Protein AF-A0A859FE81-F1 (afdb_monomer_lite)

Organism: NCBI:txid2592382

pLDDT: mean 85.79, std 12.82, range [39.41, 97.81]

Radius of gyration: 13.93 Å; chains: 1; bounding box: 31×35×35 Å

Foldseek 3Di:
DDDDDWDAQKDWQFPLNCVVLPVCLLVPDPFPDWDDDPGTIMTGNDDDSPDVSRVDCVSRVVNCVSSPVLQTDDVVVCVVPVPDDRRGDDRDDD

Structure (mmCIF, N/CA/C/O backbone):
data_AF-A0A859FE81-F1
#
_entry.id   AF-A0A859FE81-F1
#
loop_
_atom_site.group_PDB
_atom_site.id
_atom_site.type_symbol
_atom_site.label_atom_id
_atom_site.label_alt_id
_atom_site.label_comp_id
_atom_site.label_asym_id
_atom_site.label_entity_id
_atom_site.label_seq_id
_atom_site.pdbx_PDB_ins_code
_atom_site.Cartn_x
_atom_site.Cartn_y
_atom_site.Cartn_z
_atom_site.occupancy
_atom_site.B_iso_or_equiv
_atom_site.auth_seq_id
_atom_site.auth_comp_id
_atom_site.auth_asym_id
_atom_site.auth_atom_id
_atom_site.pdbx_PDB_model_num
ATOM 1 N N . MET A 1 1 ? 4.027 12.387 -18.002 1.00 39.41 1 MET A N 1
ATOM 2 C CA . MET A 1 1 ? 3.661 12.114 -16.596 1.00 39.41 1 MET A CA 1
ATOM 3 C C . MET A 1 1 ? 3.179 10.677 -16.547 1.00 39.41 1 MET A C 1
ATOM 5 O O . MET A 1 1 ? 2.087 10.407 -17.019 1.00 39.41 1 MET A O 1
ATOM 9 N N . THR A 1 2 ? 4.005 9.747 -16.087 1.00 41.38 2 THR A N 1
ATOM 10 C CA . THR A 1 2 ? 3.642 8.323 -16.027 1.00 41.38 2 THR A CA 1
ATOM 11 C C . THR A 1 2 ? 3.917 7.875 -14.605 1.00 41.38 2 THR A C 1
ATOM 13 O O . THR A 1 2 ? 5.067 7.641 -14.249 1.00 41.38 2 THR A O 1
ATOM 16 N N . ARG A 1 3 ? 2.887 7.863 -13.753 1.00 54.75 3 ARG A N 1
ATOM 17 C CA . ARG A 1 3 ? 3.015 7.387 -12.372 1.00 54.75 3 ARG A CA 1
ATOM 18 C C . ARG A 1 3 ? 2.115 6.172 -12.162 1.00 54.75 3 ARG A C 1
ATOM 20 O O . ARG A 1 3 ? 0.903 6.297 -12.255 1.00 54.75 3 ARG A O 1
ATOM 27 N N . LEU A 1 4 ? 2.761 5.034 -11.910 1.00 54.03 4 LEU A N 1
ATOM 28 C CA . LEU A 1 4 ? 2.349 3.759 -11.286 1.00 54.03 4 LEU A CA 1
ATOM 29 C C . LEU A 1 4 ? 3.520 2.786 -11.576 1.00 54.03 4 LEU A C 1
ATOM 31 O O . LEU A 1 4 ? 4.034 2.872 -12.691 1.00 54.03 4 LEU A O 1
ATOM 35 N N . PRO A 1 5 ? 3.982 1.877 -10.684 1.00 57.75 5 PRO A N 1
ATOM 36 C CA . PRO A 1 5 ? 3.386 1.372 -9.440 1.00 57.75 5 PRO A CA 1
ATOM 37 C C . PRO A 1 5 ? 4.189 1.732 -8.171 1.00 57.75 5 PRO A C 1
ATOM 39 O O . PRO A 1 5 ? 5.423 1.713 -8.149 1.00 57.75 5 PRO A O 1
ATOM 42 N N . GLY A 1 6 ? 3.484 1.974 -7.070 1.00 74.50 6 GLY A N 1
ATOM 43 C CA . GLY A 1 6 ? 4.088 2.328 -5.789 1.00 74.50 6 GLY A CA 1
ATOM 44 C C . GLY A 1 6 ? 3.104 2.220 -4.635 1.00 74.50 6 GLY A C 1
ATOM 45 O O . GLY A 1 6 ? 1.973 1.774 -4.819 1.00 74.50 6 GLY A O 1
ATOM 46 N N . VAL A 1 7 ? 3.562 2.626 -3.456 1.00 86.94 7 VAL A N 1
ATOM 47 C CA . VAL A 1 7 ? 2.705 2.880 -2.297 1.00 86.94 7 VAL A CA 1
ATOM 48 C C . VAL A 1 7 ? 2.361 4.366 -2.327 1.00 86.94 7 VAL A C 1
ATOM 50 O O . VAL A 1 7 ? 3.248 5.207 -2.433 1.00 86.94 7 VAL A O 1
ATOM 53 N N . PHE A 1 8 ? 1.076 4.689 -2.279 1.00 89.94 8 PHE A N 1
ATOM 54 C CA . PHE A 1 8 ? 0.571 6.055 -2.373 1.00 89.94 8 PHE A CA 1
ATOM 55 C C . PHE A 1 8 ? 0.263 6.629 -0.992 1.00 89.94 8 PHE A C 1
ATOM 57 O O . PHE A 1 8 ? 0.382 5.937 0.016 1.00 89.94 8 PHE A O 1
ATOM 64 N N . TRP A 1 9 ? -0.168 7.893 -0.943 1.00 91.88 9 TRP A N 1
ATOM 65 C CA . TRP A 1 9 ? -0.642 8.510 0.298 1.00 91.88 9 TRP A CA 1
ATOM 66 C C . TRP A 1 9 ? -1.713 7.663 0.989 1.00 91.88 9 TRP A C 1
ATOM 68 O O . TRP A 1 9 ? -1.606 7.441 2.187 1.00 91.88 9 TRP A O 1
ATOM 78 N N . CYS A 1 10 ? -2.694 7.170 0.230 1.00 93.31 10 CYS A N 1
ATOM 79 C CA . CYS A 1 10 ? -3.749 6.282 0.699 1.00 93.31 10 CYS A CA 1
ATOM 80 C C . CYS A 1 10 ? -3.735 5.001 -0.143 1.00 93.31 10 CYS A C 1
ATOM 82 O O . CYS A 1 10 ? -3.696 5.070 -1.375 1.00 93.31 10 CYS A O 1
ATOM 84 N N . ASN A 1 11 ? -3.741 3.841 0.515 1.00 93.75 11 ASN A N 1
ATOM 85 C CA . ASN A 1 11 ? -3.704 2.530 -0.127 1.00 93.75 11 ASN A CA 1
ATOM 86 C C . ASN A 1 11 ? -4.819 1.658 0.427 1.00 93.75 11 ASN A C 1
ATOM 88 O O . ASN A 1 11 ? -4.992 1.565 1.639 1.00 93.75 11 ASN A O 1
ATOM 92 N N . TYR A 1 12 ? -5.522 0.964 -0.460 1.00 95.06 12 TYR A N 1
ATOM 93 C CA . TYR A 1 12 ? -6.479 -0.061 -0.079 1.00 95.06 12 TYR A CA 1
ATOM 94 C C . TYR A 1 12 ? -5.953 -1.437 -0.488 1.00 95.06 12 TYR A C 1
ATOM 96 O O . TYR A 1 12 ? -5.785 -1.735 -1.673 1.00 95.06 12 TYR A O 1
ATOM 104 N N . PHE A 1 13 ? -5.702 -2.284 0.506 1.00 94.19 13 PHE A N 1
ATOM 105 C CA . PHE A 1 13 ? -5.357 -3.686 0.329 1.00 94.19 13 PHE A CA 1
ATOM 106 C C . PHE A 1 13 ? -6.625 -4.518 0.499 1.00 94.19 13 PHE A C 1
ATOM 108 O O . PHE A 1 13 ? -6.990 -4.875 1.614 1.00 94.19 13 PHE A O 1
ATOM 115 N N . GLY A 1 14 ? -7.302 -4.840 -0.603 1.00 93.44 14 GLY A N 1
ATOM 116 C CA . GLY A 1 14 ? -8.400 -5.811 -0.571 1.00 93.44 14 GLY A CA 1
ATOM 117 C C . GLY A 1 14 ? -7.900 -7.212 -0.205 1.00 93.44 14 GLY A C 1
ATOM 118 O O . GLY A 1 14 ? -6.703 -7.495 -0.318 1.00 93.44 14 GLY A O 1
ATOM 119 N N . LYS A 1 15 ? -8.810 -8.117 0.170 1.00 92.81 15 LYS A N 1
ATOM 120 C CA . LYS A 1 15 ? -8.495 -9.473 0.659 1.00 92.81 15 LYS A CA 1
ATOM 121 C C . LYS A 1 15 ? -7.371 -10.189 -0.100 1.00 92.81 15 LYS A C 1
ATOM 123 O O . LYS A 1 15 ? -6.449 -10.699 0.522 1.00 92.81 15 LYS A O 1
ATOM 128 N N . LYS A 1 16 ? -7.390 -10.174 -1.437 1.00 90.75 16 LYS A N 1
ATOM 129 C CA . LYS A 1 16 ? -6.347 -10.811 -2.262 1.00 90.75 16 LYS A CA 1
ATOM 130 C C . LYS A 1 16 ? -4.940 -10.271 -1.971 1.00 90.75 16 LYS A C 1
ATOM 132 O O . LYS A 1 16 ? -3.975 -11.028 -1.952 1.00 90.75 16 LYS A O 1
ATOM 137 N N . TYR A 1 17 ? -4.820 -8.961 -1.780 1.00 91.56 17 TYR A N 1
ATOM 138 C CA . TYR A 1 17 ? -3.554 -8.308 -1.462 1.00 91.56 17 TYR A CA 1
ATOM 139 C C . TYR A 1 17 ? -3.179 -8.473 0.010 1.00 91.56 17 TYR A C 1
ATOM 141 O O . TYR A 1 17 ? -1.995 -8.591 0.302 1.00 91.56 17 TYR A O 1
ATOM 149 N N . VAL A 1 18 ? -4.160 -8.547 0.915 1.00 93.81 18 VAL A N 1
ATOM 150 C CA . VAL A 1 18 ? -3.925 -8.908 2.323 1.00 93.81 18 VAL A CA 1
ATOM 151 C C . VAL A 1 18 ? -3.374 -10.325 2.432 1.00 93.81 18 VAL A C 1
ATOM 153 O O . VAL A 1 18 ? -2.371 -10.529 3.104 1.00 93.81 18 VAL A O 1
ATOM 156 N N . ASP A 1 19 ? -3.962 -11.285 1.719 1.00 92.12 19 ASP A N 1
ATOM 157 C CA . ASP A 1 19 ? -3.493 -12.672 1.688 1.00 92.12 19 ASP A CA 1
ATOM 158 C C . ASP A 1 19 ? -2.091 -12.764 1.039 1.00 92.12 19 ASP A C 1
ATOM 160 O O . ASP A 1 19 ? -1.239 -13.520 1.498 1.00 92.12 19 ASP A O 1
ATOM 164 N N . PHE A 1 20 ? -1.820 -11.956 0.005 1.00 92.69 20 PHE A N 1
ATOM 165 C CA . PHE A 1 20 ? -0.524 -11.916 -0.687 1.00 92.69 20 PHE A CA 1
ATOM 166 C C . PHE A 1 20 ? 0.606 -11.284 0.143 1.00 92.69 20 PHE A C 1
ATOM 168 O O . PHE A 1 20 ? 1.672 -11.883 0.279 1.00 92.69 20 PHE A O 1
ATOM 175 N N . PHE A 1 21 ? 0.400 -10.080 0.687 1.00 93.19 21 PHE A N 1
ATOM 176 C CA . PHE A 1 21 ? 1.405 -9.382 1.499 1.00 93.19 21 PHE A CA 1
ATOM 177 C C . PHE A 1 21 ? 1.469 -9.902 2.938 1.00 93.19 21 PHE A C 1
ATOM 179 O O . PHE A 1 21 ? 2.475 -9.696 3.613 1.00 93.19 21 PHE A O 1
ATOM 186 N N . GLN A 1 22 ? 0.435 -10.623 3.373 1.00 94.81 22 GLN A N 1
ATOM 187 C CA . GLN A 1 22 ? 0.144 -11.021 4.747 1.00 94.81 22 GLN A CA 1
ATOM 188 C C . GLN A 1 22 ? -0.282 -9.834 5.619 1.00 94.81 22 GLN A C 1
ATOM 190 O O . GLN A 1 22 ? 0.382 -8.799 5.697 1.00 94.81 22 GLN A O 1
ATOM 195 N N . GLU A 1 23 ? -1.388 -10.014 6.336 1.00 95.31 23 GLU A N 1
ATOM 196 C CA . GLU A 1 23 ? -1.993 -8.994 7.198 1.00 95.31 23 GLU A CA 1
ATOM 197 C C . GLU A 1 23 ? -1.012 -8.421 8.232 1.00 95.31 23 GLU A C 1
ATOM 199 O O . GLU A 1 23 ? -0.904 -7.203 8.375 1.00 95.31 23 GLU A O 1
ATOM 204 N N . ASN A 1 24 ? -0.243 -9.281 8.905 1.00 96.69 24 ASN A N 1
ATOM 205 C CA . ASN A 1 24 ? 0.746 -8.861 9.903 1.00 96.69 24 ASN A CA 1
ATOM 206 C C . ASN A 1 24 ? 1.884 -8.031 9.291 1.00 96.69 24 ASN A C 1
ATOM 208 O O . ASN A 1 24 ? 2.380 -7.095 9.921 1.00 96.69 24 ASN A O 1
ATOM 212 N N . THR A 1 25 ? 2.286 -8.329 8.054 1.00 96.50 25 THR A N 1
ATOM 213 C CA . THR A 1 25 ? 3.271 -7.519 7.329 1.00 96.50 25 THR A CA 1
ATOM 214 C C . THR A 1 25 ? 2.703 -6.138 7.047 1.00 96.50 25 THR A C 1
ATOM 216 O O . THR A 1 25 ? 3.358 -5.148 7.352 1.00 96.50 25 THR A O 1
ATOM 219 N N . ILE A 1 26 ? 1.469 -6.045 6.539 1.00 96.38 26 ILE A N 1
ATOM 220 C CA . ILE A 1 26 ? 0.832 -4.747 6.279 1.00 96.38 26 ILE A CA 1
ATOM 221 C C . ILE A 1 26 ? 0.749 -3.954 7.586 1.00 96.38 26 ILE A C 1
ATOM 223 O O . ILE A 1 26 ? 1.216 -2.824 7.640 1.00 96.38 26 ILE A O 1
ATOM 227 N N . LYS A 1 27 ? 0.232 -4.548 8.665 1.00 96.75 27 LYS A N 1
ATOM 228 C CA . LYS A 1 27 ? -0.002 -3.859 9.945 1.00 96.75 27 LYS A CA 1
ATOM 229 C C . LYS A 1 27 ? 1.259 -3.460 10.713 1.00 96.75 27 LYS A C 1
ATOM 231 O O . LYS A 1 27 ? 1.179 -2.580 11.560 1.00 96.75 27 LYS A O 1
ATOM 236 N N . SER A 1 28 ? 2.399 -4.101 10.455 1.00 97.31 28 SER A N 1
ATOM 237 C CA . SER A 1 28 ? 3.656 -3.812 11.165 1.00 97.31 28 SER A CA 1
ATOM 238 C C . SER A 1 28 ? 4.416 -2.602 10.621 1.00 97.31 28 SER A C 1
ATOM 240 O O . SER A 1 28 ? 5.352 -2.138 11.270 1.00 97.31 28 SER A O 1
ATOM 242 N N . PHE A 1 29 ? 4.029 -2.071 9.458 1.00 96.44 29 PHE A N 1
ATOM 243 C CA . PHE A 1 29 ? 4.581 -0.810 8.974 1.00 96.44 29 PHE A CA 1
ATOM 244 C C . PHE A 1 29 ? 3.990 0.374 9.767 1.00 96.44 29 PHE A C 1
ATOM 246 O O . PHE A 1 29 ? 2.789 0.363 10.049 1.00 96.44 29 PHE A O 1
ATOM 253 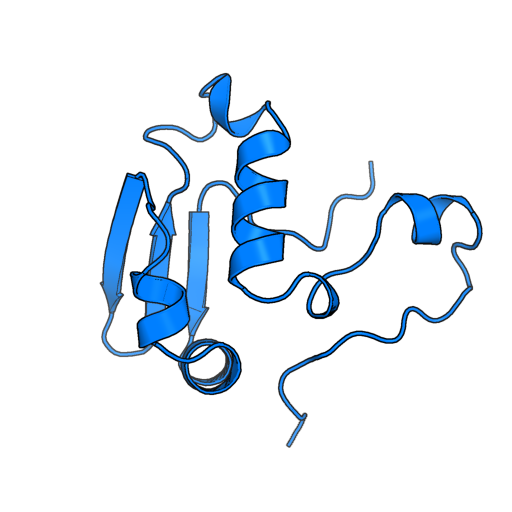N N . PRO A 1 30 ? 4.782 1.408 10.113 1.00 95.00 30 PRO A N 1
ATOM 254 C CA . PRO A 1 30 ? 4.303 2.584 10.840 1.00 95.00 30 PRO A CA 1
ATOM 255 C C . PRO A 1 30 ? 3.492 3.524 9.930 1.00 95.00 30 PRO A C 1
ATOM 257 O O . PRO A 1 30 ? 3.941 4.610 9.568 1.00 95.00 30 PRO A O 1
ATOM 260 N N . TRP A 1 31 ? 2.292 3.099 9.534 1.00 95.19 31 TRP A N 1
ATOM 261 C CA . TRP A 1 31 ? 1.329 3.960 8.847 1.00 95.19 31 TRP A CA 1
ATOM 262 C C . TRP A 1 31 ? 0.913 5.120 9.751 1.00 95.19 31 TRP A C 1
ATOM 264 O O . TRP A 1 31 ? 0.788 4.949 10.963 1.00 95.19 31 TRP A O 1
ATOM 274 N N . PHE A 1 32 ? 0.628 6.279 9.158 1.00 95.62 32 PHE A N 1
ATOM 275 C CA . PHE A 1 32 ? 0.000 7.384 9.883 1.00 95.62 32 PHE A CA 1
ATOM 276 C C . PHE A 1 32 ? -1.361 6.959 10.445 1.00 95.62 32 PHE A C 1
ATOM 278 O O . PHE A 1 32 ? -1.677 7.215 11.603 1.00 95.62 32 PHE A O 1
ATOM 285 N N . GLN A 1 33 ? -2.143 6.259 9.623 1.00 97.25 33 GLN A N 1
ATOM 286 C CA . GLN A 1 33 ? -3.434 5.701 9.999 1.00 97.25 33 GLN A CA 1
ATOM 287 C C . GLN A 1 33 ? -3.644 4.367 9.287 1.00 97.25 33 GLN A C 1
ATOM 289 O O . GLN A 1 33 ? -3.233 4.188 8.137 1.00 97.25 33 GLN A O 1
ATOM 294 N N . LEU A 1 34 ? -4.284 3.429 9.984 1.00 97.81 34 LEU A N 1
ATOM 295 C CA . LEU A 1 34 ? -4.677 2.130 9.455 1.00 97.81 34 LEU A CA 1
ATOM 296 C C . LEU A 1 34 ? -6.094 1.805 9.913 1.00 97.81 34 LEU A C 1
ATOM 298 O O . LEU A 1 34 ? -6.392 1.857 11.105 1.00 97.81 34 LEU A O 1
ATOM 302 N N . GLU A 1 35 ? -6.939 1.404 8.971 1.00 97.75 35 GLU A N 1
ATOM 303 C CA . GLU A 1 35 ? -8.304 0.964 9.238 1.00 97.75 35 GLU A CA 1
ATOM 304 C C . GLU A 1 35 ? -8.519 -0.455 8.719 1.00 97.75 35 GLU A C 1
ATOM 306 O O . GLU A 1 35 ? -8.188 -0.783 7.577 1.00 97.75 35 GLU A O 1
ATOM 311 N N . ASN A 1 36 ? -9.095 -1.302 9.572 1.00 96.62 36 ASN A N 1
ATOM 312 C CA . ASN A 1 36 ? -9.559 -2.622 9.168 1.00 96.62 36 ASN A CA 1
ATOM 313 C C . ASN A 1 36 ? -10.979 -2.492 8.624 1.00 96.62 36 ASN A C 1
ATOM 315 O O . ASN A 1 36 ? -11.876 -2.052 9.341 1.00 96.62 36 ASN A O 1
ATOM 319 N N . LEU A 1 37 ? -11.173 -2.899 7.376 1.00 95.00 37 LEU A N 1
ATOM 320 C CA . LEU A 1 37 ? -12.469 -2.952 6.713 1.00 95.00 37 LEU A CA 1
ATOM 321 C C . LEU A 1 37 ? -12.915 -4.415 6.585 1.00 95.00 37 LEU A C 1
ATOM 323 O O . LEU A 1 37 ? -12.112 -5.337 6.731 1.00 95.00 37 LEU A O 1
ATOM 327 N N . SER A 1 38 ? -14.198 -4.655 6.308 1.00 91.50 38 SER A N 1
ATOM 328 C CA . SER A 1 38 ? -14.740 -6.020 6.190 1.00 91.50 38 SER A CA 1
ATOM 329 C C . SER A 1 38 ? -14.069 -6.858 5.096 1.00 91.50 38 SER A C 1
ATOM 331 O O . SER A 1 38 ? -14.071 -8.084 5.171 1.00 91.50 38 SER A O 1
ATOM 333 N N . ASP A 1 39 ? -13.511 -6.211 4.076 1.00 92.19 39 ASP A N 1
ATOM 334 C CA . ASP A 1 39 ? -12.963 -6.833 2.871 1.00 92.19 39 ASP A CA 1
ATOM 335 C C . ASP A 1 39 ? -11.503 -6.438 2.579 1.00 92.19 39 ASP A C 1
ATOM 337 O O . ASP A 1 39 ? -10.959 -6.803 1.531 1.00 92.19 39 ASP A O 1
ATOM 341 N N . GLY A 1 40 ? -10.838 -5.740 3.507 1.00 95.50 40 GLY A N 1
ATOM 342 C CA . GLY A 1 40 ? -9.476 -5.268 3.299 1.00 95.50 40 GLY A CA 1
ATOM 343 C C . GLY A 1 40 ? -8.932 -4.355 4.393 1.00 95.50 40 GLY A C 1
ATOM 344 O O . GLY A 1 40 ? -9.484 -4.237 5.483 1.00 95.50 40 GLY A O 1
ATOM 345 N N . ILE A 1 41 ? -7.813 -3.705 4.084 1.00 97.62 41 ILE A N 1
ATOM 346 C CA . ILE A 1 41 ? -7.110 -2.782 4.978 1.00 97.62 41 ILE A CA 1
ATOM 347 C C . ILE A 1 41 ? -6.866 -1.475 4.231 1.00 97.62 41 ILE A C 1
AT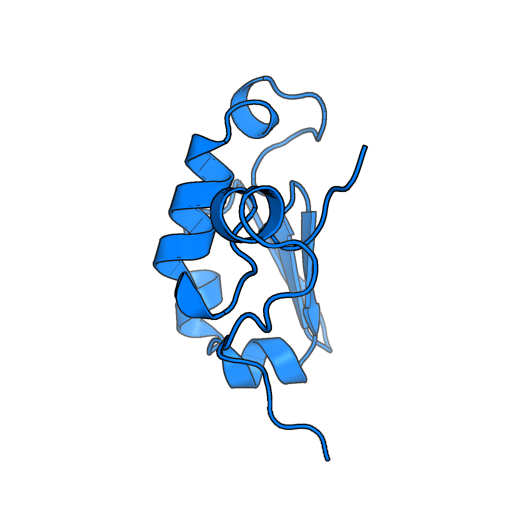OM 349 O O . ILE A 1 41 ? -6.292 -1.484 3.141 1.00 97.62 41 ILE A O 1
ATOM 353 N N . LEU A 1 42 ? -7.277 -0.359 4.825 1.00 97.69 42 LEU A N 1
ATOM 354 C CA . LEU A 1 42 ? -6.983 0.985 4.337 1.00 97.69 42 LEU A CA 1
ATOM 355 C C . LEU A 1 42 ? -5.792 1.546 5.118 1.00 97.69 42 LEU A C 1
ATOM 357 O O . LEU A 1 42 ? -5.784 1.483 6.347 1.00 97.69 42 LEU A O 1
ATOM 361 N N . THR A 1 43 ? -4.782 2.078 4.432 1.00 97.00 43 THR A N 1
ATOM 362 C CA . THR A 1 43 ? -3.593 2.656 5.073 1.00 97.00 43 THR A CA 1
ATOM 363 C C . THR A 1 43 ? -3.263 4.036 4.534 1.00 97.00 43 THR A C 1
ATOM 365 O O . THR A 1 43 ? -3.429 4.304 3.343 1.00 97.00 43 THR A O 1
ATOM 368 N N . PHE A 1 44 ? -2.742 4.893 5.409 1.00 95.75 44 PHE A N 1
ATOM 369 C CA . PHE A 1 44 ? -2.330 6.254 5.087 1.00 95.75 44 PHE A CA 1
ATOM 370 C C . PHE A 1 44 ? -0.861 6.479 5.453 1.00 95.75 44 PHE A C 1
ATOM 372 O O . PHE A 1 44 ? -0.420 6.090 6.534 1.00 95.75 44 PHE A O 1
ATOM 379 N N . LEU A 1 45 ? -0.092 7.113 4.567 1.00 93.25 45 LEU A N 1
ATOM 380 C CA . LEU A 1 45 ? 1.308 7.483 4.824 1.00 93.25 45 LEU A CA 1
ATOM 381 C C . LEU A 1 45 ? 1.447 8.787 5.626 1.00 93.25 45 LEU A C 1
ATOM 383 O O . LEU A 1 45 ? 2.465 8.985 6.282 1.00 93.25 45 LEU A O 1
ATOM 387 N N . SER A 1 46 ? 0.453 9.675 5.569 1.00 92.31 46 SER A N 1
ATOM 388 C CA . SER A 1 46 ? 0.415 10.932 6.327 1.00 92.31 46 SER A CA 1
ATOM 389 C C . SER A 1 46 ? -1.023 11.425 6.508 1.00 92.31 46 SER A C 1
ATOM 391 O O . SER A 1 46 ? -1.958 10.839 5.956 1.00 92.31 46 SER A O 1
ATOM 393 N N . GLU A 1 47 ? -1.184 12.530 7.235 1.00 92.12 47 GLU A N 1
ATOM 394 C CA . GLU A 1 47 ? -2.472 13.176 7.494 1.00 92.12 47 GLU A CA 1
ATOM 395 C C . GLU A 1 47 ? -3.144 13.696 6.216 1.00 92.12 47 GLU A C 1
ATOM 397 O O . GLU A 1 47 ? -4.342 13.505 6.014 1.00 92.12 47 GLU A O 1
ATOM 402 N N . SER A 1 48 ? -2.374 14.311 5.316 1.00 90.06 48 SER A N 1
ATOM 403 C CA . SER A 1 48 ? -2.886 14.931 4.094 1.00 90.06 48 SER A CA 1
ATOM 404 C C . SER A 1 48 ? -2.071 14.545 2.857 1.00 90.06 48 SER A C 1
ATOM 406 O O . SER A 1 48 ? -0.839 14.547 2.900 1.00 90.06 48 SER A O 1
ATOM 408 N N . PRO A 1 49 ? -2.708 14.340 1.685 1.00 86.94 49 PRO A N 1
ATOM 409 C CA . PRO A 1 49 ? -1.986 14.078 0.437 1.00 86.94 49 PRO A CA 1
ATOM 410 C C . PRO A 1 49 ? -1.106 15.258 -0.007 1.00 86.94 49 PRO A C 1
ATOM 412 O O . PRO A 1 49 ? -0.285 15.115 -0.914 1.00 86.94 49 PRO A O 1
ATOM 415 N N . LEU A 1 50 ? -1.298 16.441 0.589 1.00 85.38 50 LEU A N 1
ATOM 416 C CA . LEU A 1 50 ? -0.529 17.650 0.299 1.00 85.38 50 LEU A CA 1
ATOM 417 C C . LEU A 1 50 ? 0.702 17.811 1.195 1.00 85.38 50 LEU A C 1
ATOM 419 O O . LEU A 1 50 ? 1.523 18.697 0.917 1.00 85.38 50 LEU A O 1
ATOM 423 N N . ASP A 1 51 ? 0.842 16.974 2.227 1.00 81.50 51 ASP A N 1
ATOM 424 C CA . ASP A 1 51 ? 1.959 17.045 3.157 1.00 81.50 51 ASP A CA 1
ATOM 425 C C . ASP A 1 51 ? 3.281 16.902 2.417 1.00 81.50 51 ASP A C 1
ATOM 427 O O . ASP A 1 51 ? 3.462 16.052 1.541 1.00 81.50 51 ASP A O 1
ATOM 431 N N . LYS A 1 52 ? 4.258 17.725 2.805 1.00 68.50 52 LYS A N 1
ATOM 432 C CA . LYS A 1 52 ? 5.606 17.658 2.225 1.00 68.50 52 LYS A CA 1
ATOM 433 C C . LYS A 1 52 ? 6.236 16.274 2.402 1.00 68.50 52 LYS A C 1
ATOM 435 O O . LYS A 1 52 ? 7.018 15.877 1.552 1.00 68.50 52 LYS A O 1
ATOM 440 N N . ILE A 1 53 ? 5.856 15.543 3.452 1.00 66.06 53 ILE A N 1
ATOM 441 C CA . ILE A 1 53 ? 6.354 14.194 3.735 1.00 66.06 53 ILE A CA 1
ATOM 442 C C 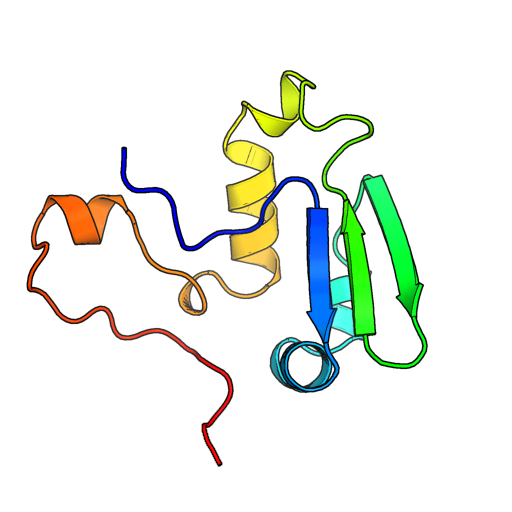. ILE A 1 53 ? 5.868 13.148 2.718 1.00 66.06 53 ILE A C 1
ATOM 444 O O . ILE A 1 53 ? 6.576 12.189 2.452 1.00 66.06 53 ILE A O 1
ATOM 448 N N . VAL A 1 54 ? 4.701 13.358 2.096 1.00 62.53 54 VAL A N 1
ATOM 449 C CA . VAL A 1 54 ? 4.177 12.527 0.991 1.00 62.53 54 VAL A CA 1
ATOM 450 C C . VAL A 1 54 ? 4.844 12.882 -0.334 1.00 62.53 54 VAL A C 1
ATOM 452 O O . VAL A 1 54 ? 4.893 12.065 -1.251 1.00 62.53 54 VAL A O 1
ATOM 455 N N . LYS A 1 55 ? 5.347 14.117 -0.448 1.00 63.62 55 LYS A N 1
ATOM 456 C CA . LYS A 1 55 ? 6.139 14.582 -1.595 1.00 63.62 55 LYS A CA 1
ATOM 457 C C . LYS A 1 55 ? 7.600 14.133 -1.520 1.00 63.62 55 LYS A C 1
ATOM 459 O O . LYS A 1 55 ? 8.315 14.305 -2.501 1.00 63.62 55 LYS A O 1
ATOM 464 N N . ASP A 1 56 ? 8.030 13.605 -0.375 1.00 69.12 56 ASP A N 1
ATOM 465 C CA . ASP A 1 56 ? 9.316 12.942 -0.209 1.00 69.12 56 ASP A CA 1
ATOM 466 C C . ASP A 1 56 ? 9.145 11.445 -0.509 1.00 69.12 56 ASP A C 1
ATOM 468 O O . ASP A 1 56 ? 8.391 10.736 0.162 1.00 69.12 56 ASP A O 1
ATOM 472 N N . ASP A 1 57 ? 9.861 10.955 -1.522 1.00 71.88 57 ASP A N 1
ATOM 473 C CA . ASP A 1 57 ? 9.820 9.552 -1.947 1.00 71.88 57 ASP A CA 1
ATOM 474 C C . ASP A 1 57 ? 10.287 8.585 -0.840 1.00 71.88 57 ASP A C 1
ATOM 476 O O . ASP A 1 57 ? 10.085 7.374 -0.945 1.00 71.88 57 ASP A O 1
ATOM 480 N N . ASN A 1 58 ? 10.901 9.079 0.241 1.00 83.25 58 ASN A N 1
ATOM 481 C CA . ASN A 1 58 ? 11.431 8.255 1.322 1.00 83.25 58 ASN A CA 1
ATOM 482 C C . ASN A 1 58 ? 10.363 7.364 1.987 1.00 83.25 58 ASN A C 1
ATOM 484 O O . ASN A 1 58 ? 10.627 6.181 2.213 1.00 83.25 58 ASN A O 1
ATOM 488 N N . LEU A 1 59 ? 9.151 7.871 2.250 1.00 87.62 59 LEU A N 1
ATOM 489 C CA . LEU A 1 59 ? 8.078 7.057 2.848 1.00 87.62 59 LEU A CA 1
ATOM 490 C C . LEU A 1 59 ? 7.570 5.976 1.887 1.00 87.62 59 LEU A C 1
ATOM 492 O O . LEU A 1 59 ? 7.393 4.826 2.292 1.00 87.62 59 LEU A O 1
ATOM 496 N N . GLU A 1 60 ? 7.397 6.317 0.607 1.00 88.56 60 GLU A N 1
ATOM 497 C CA . GLU A 1 60 ? 7.035 5.345 -0.429 1.00 88.56 60 GLU A CA 1
ATOM 498 C C . GLU A 1 60 ? 8.111 4.249 -0.530 1.00 88.56 60 GLU A C 1
ATOM 500 O O . GLU A 1 60 ? 7.796 3.058 -0.535 1.00 88.56 60 GLU A O 1
ATOM 505 N N . ILE A 1 61 ? 9.394 4.624 -0.555 1.00 89.50 61 ILE A N 1
ATOM 506 C CA . ILE A 1 61 ? 10.520 3.686 -0.639 1.00 89.50 61 ILE A CA 1
ATOM 507 C C . ILE A 1 61 ? 10.564 2.760 0.580 1.00 89.50 61 ILE A C 1
ATOM 509 O O . ILE A 1 61 ? 10.794 1.557 0.423 1.00 89.50 61 ILE A O 1
ATOM 513 N N . GLN A 1 62 ? 10.360 3.292 1.787 1.00 92.31 62 GLN A N 1
ATOM 514 C CA . GLN A 1 62 ? 10.334 2.500 3.017 1.00 92.31 62 GLN A CA 1
ATOM 515 C C . GLN A 1 62 ? 9.166 1.513 3.019 1.00 92.31 62 GLN A C 1
ATOM 517 O O . GLN A 1 62 ? 9.381 0.326 3.269 1.00 92.31 62 GLN A O 1
ATOM 522 N N . ALA A 1 63 ? 7.966 1.962 2.649 1.00 93.00 63 ALA A N 1
ATOM 523 C CA . ALA A 1 63 ? 6.797 1.097 2.555 1.00 93.00 63 ALA A CA 1
ATOM 524 C C . ALA A 1 63 ? 6.981 0.001 1.491 1.00 93.00 63 ALA A C 1
ATOM 526 O O . ALA A 1 63 ? 6.710 -1.169 1.757 1.00 93.00 63 ALA A O 1
ATOM 527 N N . LYS A 1 64 ? 7.527 0.335 0.311 1.00 92.38 64 LYS A N 1
ATOM 528 C CA . LYS A 1 64 ? 7.843 -0.650 -0.742 1.00 92.38 64 LYS A CA 1
ATOM 529 C C . LYS A 1 64 ? 8.859 -1.682 -0.257 1.00 92.38 64 LYS A C 1
ATOM 531 O O . LYS A 1 64 ? 8.684 -2.864 -0.527 1.00 92.38 64 LYS A O 1
ATOM 536 N N . LYS A 1 65 ? 9.910 -1.265 0.460 1.00 92.75 65 LYS A N 1
ATOM 537 C CA . LYS A 1 65 ? 10.894 -2.190 1.053 1.00 92.75 65 LYS A CA 1
ATOM 538 C C . LYS A 1 65 ? 10.239 -3.130 2.063 1.00 92.75 65 LYS A C 1
ATOM 540 O O . LYS A 1 65 ? 10.479 -4.330 1.985 1.00 92.75 65 LYS A O 1
ATOM 545 N N . HIS A 1 66 ? 9.396 -2.596 2.947 1.00 95.00 66 HIS A N 1
ATOM 546 C CA . HIS A 1 66 ? 8.691 -3.362 3.977 1.00 95.00 66 HIS A CA 1
ATOM 547 C C . HIS A 1 66 ? 7.723 -4.396 3.391 1.00 95.00 66 HIS A C 1
ATOM 549 O O . HIS A 1 66 ? 7.729 -5.551 3.798 1.00 95.00 66 HIS A O 1
ATOM 555 N N . LEU A 1 67 ? 6.943 -4.008 2.379 1.00 93.19 67 LEU A N 1
ATOM 556 C CA . LEU A 1 67 ? 5.995 -4.890 1.686 1.00 93.19 67 LEU A CA 1
ATOM 557 C C . LEU A 1 67 ? 6.669 -5.850 0.684 1.00 93.19 67 LEU A C 1
ATOM 559 O O . LEU A 1 67 ? 6.009 -6.702 0.093 1.00 93.19 67 LEU A O 1
ATOM 563 N N . GLY A 1 68 ? 7.979 -5.720 0.470 1.00 92.38 68 GLY A N 1
ATOM 564 C CA . GLY A 1 68 ? 8.730 -6.442 -0.553 1.00 92.38 68 GLY A CA 1
ATOM 565 C C . GLY A 1 68 ? 8.816 -5.646 -1.854 1.00 92.38 68 GLY A C 1
ATOM 566 O O . GLY A 1 68 ? 7.891 -5.650 -2.670 1.00 92.38 68 GLY A O 1
ATOM 567 N N . LYS A 1 69 ? 9.972 -5.000 -2.067 1.00 87.44 69 LYS A N 1
ATOM 568 C CA . LYS A 1 69 ? 10.223 -4.064 -3.181 1.00 87.44 69 LYS A CA 1
ATOM 569 C C . LYS A 1 69 ? 9.950 -4.690 -4.553 1.00 87.44 69 LYS A C 1
ATOM 571 O O . LYS A 1 69 ? 9.462 -4.004 -5.448 1.00 87.44 69 LYS A O 1
ATOM 576 N N . ASP A 1 70 ? 10.203 -5.988 -4.690 1.00 88.12 70 ASP A N 1
ATOM 577 C CA . ASP A 1 70 ? 10.023 -6.740 -5.936 1.00 88.12 70 ASP A CA 1
ATOM 578 C C . ASP A 1 70 ? 8.553 -6.925 -6.335 1.00 88.12 70 ASP A C 1
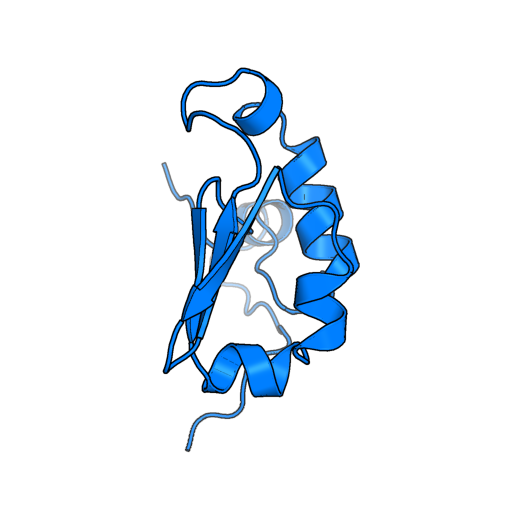ATOM 580 O O . ASP A 1 70 ? 8.279 -7.447 -7.412 1.00 88.12 70 ASP A O 1
ATOM 584 N N . SER A 1 71 ? 7.603 -6.496 -5.499 1.00 87.81 71 SER A N 1
ATOM 585 C CA . SER A 1 71 ? 6.171 -6.487 -5.818 1.00 87.81 71 SER A CA 1
ATOM 586 C C . SER A 1 71 ? 5.727 -5.244 -6.594 1.00 87.81 71 SER A C 1
ATOM 588 O O . SER A 1 71 ? 4.570 -5.137 -7.000 1.00 87.81 71 SER A O 1
ATOM 590 N N . PHE A 1 72 ? 6.636 -4.289 -6.805 1.00 88.50 72 PHE A N 1
ATOM 591 C CA . PHE A 1 72 ? 6.343 -3.006 -7.430 1.00 88.50 72 PHE A CA 1
ATOM 592 C C . PHE A 1 72 ? 7.253 -2.746 -8.628 1.00 88.50 72 PHE A C 1
ATOM 594 O O . PHE A 1 72 ? 8.414 -3.153 -8.657 1.00 88.50 72 PHE A O 1
ATOM 601 N N . GLY A 1 73 ? 6.737 -2.002 -9.603 1.00 84.94 73 GLY A N 1
ATOM 602 C CA . GLY A 1 73 ? 7.527 -1.538 -10.739 1.00 84.94 73 GLY A CA 1
ATOM 603 C C . GLY A 1 73 ? 8.669 -0.618 -10.306 1.00 84.94 73 GLY A C 1
ATOM 604 O O . GLY A 1 73 ? 8.570 0.110 -9.309 1.00 84.94 73 GLY A O 1
ATOM 605 N N . ASP A 1 74 ? 9.748 -0.665 -11.077 1.00 83.88 74 ASP A N 1
ATOM 606 C CA . ASP A 1 74 ? 10.902 0.214 -10.961 1.00 83.88 74 ASP A CA 1
ATOM 607 C C . ASP A 1 74 ? 10.845 1.260 -12.085 1.00 83.88 74 ASP A C 1
ATOM 609 O O . ASP A 1 74 ? 10.854 0.937 -13.277 1.00 83.88 74 ASP A O 1
ATOM 613 N N . SER A 1 75 ? 10.718 2.531 -11.702 1.00 79.38 75 SER A N 1
ATOM 614 C CA . SER A 1 75 ? 10.612 3.640 -12.651 1.00 79.38 75 SER A CA 1
ATOM 615 C C . SER A 1 75 ? 11.924 3.919 -13.376 1.00 79.38 75 SER A C 1
ATOM 617 O O . SER A 1 75 ? 11.894 4.390 -14.510 1.00 79.38 75 SER A O 1
ATOM 619 N N . GLU A 1 76 ? 13.068 3.647 -12.749 1.00 83.38 76 GLU A N 1
ATOM 620 C CA . GLU A 1 76 ? 14.375 3.843 -13.375 1.00 83.38 76 GLU A CA 1
ATOM 621 C C . GLU A 1 76 ? 14.662 2.733 -14.384 1.00 83.38 76 GLU A C 1
ATOM 623 O O . GLU A 1 76 ? 15.210 3.000 -15.451 1.00 83.38 76 GLU A O 1
ATOM 628 N N . GLU A 1 77 ? 14.233 1.505 -14.089 1.00 84.50 77 GLU A N 1
ATOM 629 C CA . GLU A 1 77 ? 14.236 0.398 -15.050 1.00 84.50 77 GLU A CA 1
ATOM 630 C C . GLU A 1 77 ? 13.331 0.713 -16.253 1.00 84.50 77 GLU A C 1
ATOM 632 O O . GLU A 1 77 ? 13.780 0.643 -17.395 1.00 84.50 77 GLU A O 1
ATOM 637 N N . TYR A 1 78 ? 12.103 1.187 -16.003 1.00 83.06 78 TYR A N 1
ATOM 638 C CA . TYR A 1 78 ? 11.161 1.582 -17.058 1.00 83.06 78 TYR A CA 1
ATOM 639 C C . TYR A 1 78 ? 11.701 2.702 -17.958 1.00 83.06 78 TYR A C 1
ATOM 641 O O . TYR A 1 78 ? 11.502 2.678 -19.167 1.00 83.06 78 TYR A O 1
ATOM 649 N N . LYS A 1 79 ? 12.389 3.702 -17.391 1.00 84.75 79 LYS A N 1
ATOM 650 C CA . LYS A 1 79 ? 12.987 4.795 -18.178 1.00 84.75 79 LYS A CA 1
ATOM 651 C C . LYS A 1 79 ? 14.090 4.306 -19.116 1.00 84.75 79 LYS A C 1
ATOM 653 O O . LYS A 1 79 ? 14.276 4.903 -20.173 1.00 84.75 79 LYS A O 1
ATOM 658 N N . LYS A 1 80 ? 14.837 3.272 -18.716 1.00 87.62 80 LYS A N 1
ATOM 659 C CA . LYS A 1 80 ? 15.939 2.705 -19.506 1.00 87.62 80 LYS A CA 1
ATOM 660 C C . LYS A 1 80 ? 15.429 1.823 -20.637 1.00 87.62 80 LYS A C 1
ATOM 662 O O . LYS A 1 80 ? 15.971 1.897 -21.734 1.00 87.62 80 LYS A O 1
ATOM 667 N N . ASP A 1 81 ? 14.403 1.023 -20.368 1.00 88.31 81 ASP A N 1
ATOM 668 C CA . ASP A 1 81 ? 13.781 0.152 -21.360 1.00 88.31 81 ASP A CA 1
ATOM 669 C C . ASP A 1 81 ? 12.255 0.103 -21.164 1.00 88.31 81 ASP A C 1
ATOM 671 O O . ASP A 1 81 ? 11.741 -0.761 -20.451 1.00 88.31 81 ASP A O 1
ATOM 675 N N . PRO A 1 82 ? 11.502 1.025 -21.795 1.00 84.06 82 PRO A N 1
ATOM 676 C CA . PRO A 1 82 ? 10.046 1.078 -21.661 1.00 84.06 82 PRO A CA 1
ATOM 677 C C . PRO A 1 82 ? 9.320 -0.149 -22.226 1.00 84.06 82 PRO A C 1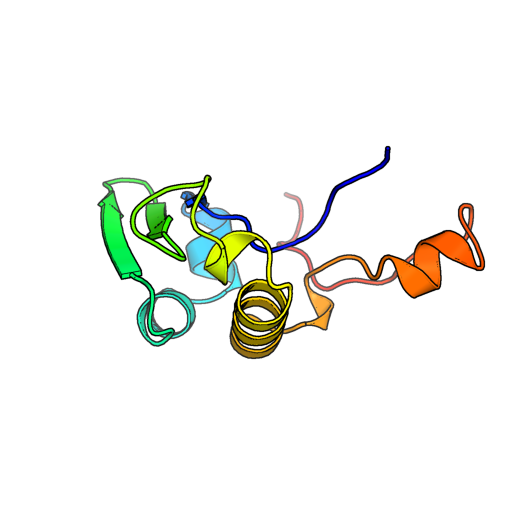
ATOM 679 O O . PRO A 1 82 ? 8.164 -0.383 -21.875 1.00 84.06 82 PRO A O 1
ATOM 682 N N . MET A 1 83 ? 9.968 -0.894 -23.127 1.00 85.75 83 MET A N 1
ATOM 683 C CA . MET A 1 83 ? 9.425 -2.112 -23.742 1.00 85.75 83 MET A CA 1
ATOM 684 C C . MET A 1 83 ? 9.903 -3.380 -23.021 1.00 85.75 83 MET A C 1
ATOM 686 O O . MET A 1 83 ? 9.371 -4.465 -23.263 1.00 85.75 83 MET A O 1
ATOM 690 N N . GLY A 1 84 ? 10.879 -3.241 -22.123 1.00 83.69 84 GLY A N 1
ATOM 691 C CA . GLY A 1 84 ? 11.424 -4.306 -21.301 1.00 83.69 84 GLY A CA 1
ATOM 692 C C . GLY A 1 84 ? 10.404 -4.834 -20.299 1.00 83.69 84 GLY A C 1
ATOM 693 O O . GLY A 1 84 ? 9.734 -4.083 -19.583 1.00 83.69 84 GLY A O 1
ATOM 694 N N . LEU A 1 85 ? 10.289 -6.161 -20.225 1.00 82.50 85 LEU A N 1
ATOM 695 C CA . LEU A 1 85 ? 9.410 -6.809 -19.262 1.00 82.50 85 LEU A CA 1
ATOM 696 C C . LEU A 1 85 ? 10.025 -6.740 -17.859 1.00 82.50 85 LEU A C 1
ATOM 698 O O . LEU A 1 85 ? 11.054 -7.355 -17.590 1.00 82.50 85 LEU A O 1
ATOM 702 N N . GLN A 1 86 ? 9.338 -6.073 -16.936 1.00 82.81 86 GLN A N 1
ATOM 703 C CA . GLN A 1 86 ? 9.694 -6.106 -15.522 1.00 82.81 86 GLN A CA 1
ATOM 704 C C . GLN A 1 86 ? 9.094 -7.342 -14.837 1.00 82.81 86 GLN A C 1
ATOM 706 O O . GLN A 1 86 ? 7.875 -7.445 -14.679 1.00 82.81 86 GLN A O 1
ATOM 711 N N . ILE A 1 87 ? 9.940 -8.270 -14.383 1.00 83.94 87 ILE A N 1
ATOM 712 C CA . ILE A 1 87 ? 9.502 -9.445 -13.613 1.00 83.94 87 ILE A CA 1
ATOM 713 C C . ILE A 1 87 ? 9.291 -9.027 -12.154 1.00 83.94 87 ILE A C 1
ATOM 715 O O . ILE A 1 87 ? 10.254 -8.749 -11.442 1.00 83.94 87 ILE A O 1
ATOM 719 N N . LYS A 1 88 ? 8.032 -8.985 -11.703 1.00 85.62 88 LYS A N 1
ATOM 720 C CA . LYS A 1 88 ? 7.648 -8.596 -10.334 1.00 85.62 88 LYS A CA 1
ATOM 721 C C . LYS A 1 88 ? 6.805 -9.672 -9.656 1.00 85.62 88 LYS A C 1
ATOM 723 O O . LYS A 1 88 ? 6.069 -10.411 -10.312 1.00 85.62 88 LYS A O 1
ATOM 728 N N . ARG A 1 89 ? 6.888 -9.749 -8.326 1.00 84.88 89 ARG A N 1
ATOM 729 C CA . ARG A 1 89 ? 6.029 -10.624 -7.519 1.00 84.88 89 ARG A CA 1
ATOM 730 C C . ARG A 1 89 ? 4.625 -10.039 -7.488 1.00 84.88 89 ARG A C 1
ATOM 732 O O . ARG A 1 89 ? 4.417 -8.936 -7.003 1.00 84.88 89 ARG A O 1
ATOM 739 N N . THR A 1 90 ? 3.651 -10.771 -8.006 1.00 82.38 90 THR A N 1
ATOM 740 C CA . THR A 1 90 ? 2.255 -10.326 -8.010 1.00 82.38 90 THR A CA 1
ATOM 741 C C . THR A 1 90 ? 1.353 -11.430 -7.471 1.00 82.38 90 THR A C 1
ATOM 743 O O . THR A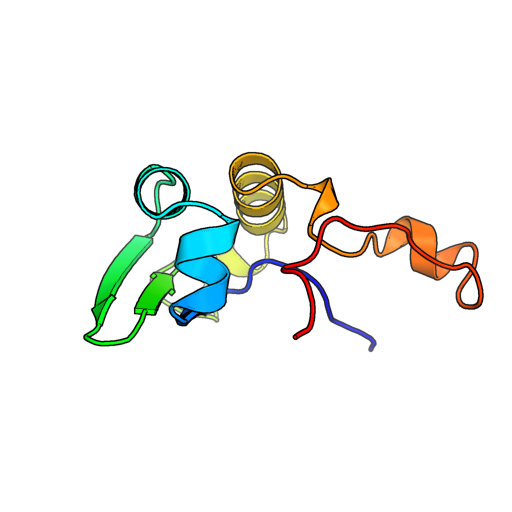 1 90 ? 1.718 -12.607 -7.552 1.00 82.38 90 THR A O 1
ATOM 746 N N . PRO A 1 91 ? 0.181 -11.090 -6.906 1.00 80.38 91 PRO A N 1
ATOM 747 C CA . PRO A 1 91 ? -0.796 -12.097 -6.520 1.00 80.38 91 PRO A CA 1
ATOM 748 C C . PRO A 1 91 ? -1.185 -12.933 -7.746 1.00 80.38 91 PRO A C 1
ATOM 750 O O . PRO A 1 91 ? -1.609 -12.355 -8.753 1.00 80.38 91 PRO A O 1
ATOM 753 N N . PHE A 1 92 ? -1.089 -14.266 -7.662 1.00 72.19 92 PHE A N 1
ATOM 754 C CA . PHE A 1 92 ? -1.460 -15.172 -8.758 1.00 72.19 92 PHE A CA 1
ATOM 755 C C . PHE A 1 92 ? -2.832 -14.797 -9.345 1.00 72.19 92 PHE A C 1
ATOM 757 O O . PHE A 1 92 ? -3.784 -14.497 -8.612 1.00 72.19 92 PHE A O 1
ATOM 764 N N . ARG A 1 93 ? -2.938 -14.738 -10.678 1.00 59.28 93 ARG A N 1
ATOM 765 C CA . ARG A 1 93 ? -4.244 -14.662 -11.350 1.00 59.28 93 ARG A CA 1
ATOM 766 C C . ARG A 1 93 ? -4.923 -16.029 -11.225 1.00 59.28 93 ARG A C 1
ATOM 768 O O . ARG A 1 93 ? -4.245 -17.044 -11.346 1.00 59.28 93 ARG A O 1
ATOM 775 N N . ILE A 1 94 ? -6.221 -16.003 -10.924 1.00 47.38 94 ILE A N 1
ATOM 776 C CA . ILE A 1 94 ? -7.120 -17.151 -11.099 1.00 47.38 94 ILE A CA 1
ATOM 777 C C . ILE A 1 94 ? -7.278 -17.361 -12.604 1.00 47.38 94 ILE A C 1
ATOM 779 O O . ILE A 1 94 ? -7.370 -16.317 -13.300 1.00 47.38 94 ILE A O 1
#

Sequence (94 aa):
MTRLPGVFWCNYFGKKYVDFFQENTIKSFPWFQLENLSDGILTFLSESPLDKIVKDDNLEIQAKKHLGKDSFGDSEEYKKDPMGLQIKRTPFRI

Secondary structure (DSSP, 8-state):
----SS--SEEEEEHHHHHHH-HHHHHHS--SEEEEETTEEEEESSS-TT-TTTSSHHHHHHHHHHT-GGGS--HHHHHH-TTS------PPP-